Protein AF-A0A7I8DI90-F1 (afdb_monomer_lite)

Sequence (60 aa):
MWILLLILGVIFTVFPKVSWYISNFWKFQDSAQPSSTSLIIYRIGGIVWIIIGIVLYIKK

Secondary structure (DSSP, 8-state):
-HHHHHHHHHHHHH-HHHHHHHHHTTTS-S-PPPPHHHHHHHHHHHHHHHHHHHHHHHT-

Radius of gyration: 12.85 Å; chains: 1; bounding box: 36×14×33 Å

InterPro domains:
  IPR045679 Domain of unknown function DUF6199 [PF19701] (2-58)

Organism: NCBI:txid1727145

Structure (mmCIF, N/CA/C/O backbone):
data_AF-A0A7I8DI90-F1
#
_entry.id   AF-A0A7I8DI90-F1
#
loop_
_atom_site.group_PDB
_atom_site.id
_atom_site.type_symbol
_atom_site.label_atom_id
_atom_site.label_alt_id
_atom_site.label_comp_id
_atom_site.label_asym_id
_atom_site.label_entity_id
_atom_site.label_seq_id
_atom_site.pdbx_PDB_ins_code
_atom_site.Cartn_x
_atom_site.Cartn_y
_atom_site.Cartn_z
_atom_site.occupancy
_atom_site.B_iso_or_equiv
_atom_site.auth_seq_id
_atom_site.auth_comp_id
_atom_site.auth_asym_id
_atom_site.auth_atom_id
_atom_site.pdbx_PDB_model_num
ATOM 1 N N . MET A 1 1 ? -3.502 1.748 16.860 1.00 87.50 1 MET A N 1
ATOM 2 C CA . MET A 1 1 ? -3.165 0.556 16.050 1.00 87.50 1 MET A CA 1
ATOM 3 C C . MET A 1 1 ? -3.913 0.538 14.714 1.00 87.50 1 MET A C 1
ATOM 5 O O . MET A 1 1 ? -3.250 0.595 13.691 1.00 87.50 1 MET A O 1
ATOM 9 N N . TRP A 1 2 ? -5.256 0.556 14.689 1.00 94.19 2 TRP A N 1
ATOM 10 C CA . TRP A 1 2 ? -6.067 0.542 13.450 1.00 94.19 2 TRP A CA 1
ATOM 11 C C . TRP A 1 2 ? -5.723 1.658 12.442 1.00 94.19 2 TRP A C 1
ATOM 13 O O . TRP A 1 2 ? -5.652 1.400 11.247 1.00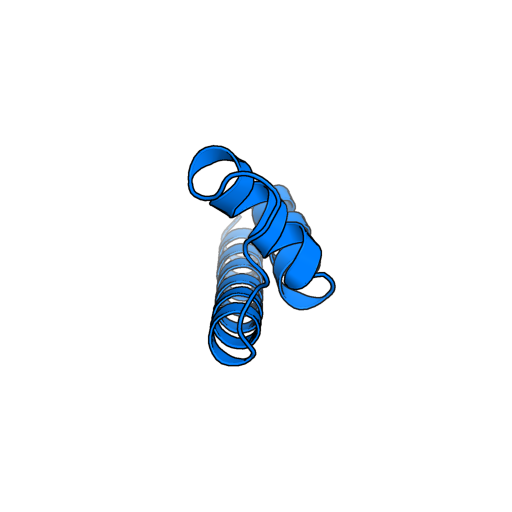 94.19 2 TRP A O 1
ATOM 23 N N . ILE A 1 3 ? -5.410 2.869 12.921 1.00 95.25 3 ILE A N 1
ATOM 24 C CA . ILE A 1 3 ? -4.999 4.010 12.081 1.00 95.25 3 ILE A CA 1
ATOM 25 C C . ILE A 1 3 ? -3.778 3.700 11.207 1.00 95.25 3 ILE A C 1
ATOM 27 O O . ILE A 1 3 ? -3.755 4.076 10.040 1.00 95.25 3 ILE A O 1
ATOM 31 N N . LEU A 1 4 ? -2.787 2.977 11.741 1.00 95.06 4 LEU A N 1
ATOM 32 C CA . LEU A 1 4 ? -1.578 2.634 10.987 1.00 95.06 4 LEU A CA 1
ATOM 33 C C . LEU A 1 4 ? -1.909 1.683 9.836 1.00 95.06 4 LEU A C 1
ATOM 35 O O . LEU A 1 4 ? -1.373 1.836 8.746 1.00 95.06 4 LEU A O 1
ATOM 39 N N . LEU A 1 5 ? -2.835 0.747 10.059 1.00 94.00 5 LEU A N 1
ATOM 40 C CA . LEU A 1 5 ? -3.282 -0.214 9.048 1.00 94.00 5 LEU A CA 1
ATOM 41 C C . LEU A 1 5 ? -4.026 0.478 7.906 1.00 94.00 5 LEU A C 1
ATOM 43 O O . LEU A 1 5 ? -3.810 0.141 6.747 1.00 94.00 5 LEU A O 1
ATOM 47 N N . LEU A 1 6 ? -4.850 1.480 8.225 1.00 95.31 6 LEU A N 1
ATOM 48 C CA . LEU A 1 6 ? -5.537 2.282 7.213 1.00 95.31 6 LEU A CA 1
ATOM 49 C C . LEU A 1 6 ? -4.544 3.099 6.383 1.00 95.31 6 LEU A C 1
ATOM 51 O O . LEU A 1 6 ? -4.606 3.063 5.158 1.00 95.31 6 LEU A O 1
ATOM 55 N N . ILE A 1 7 ? -3.600 3.788 7.031 1.00 96.06 7 ILE A N 1
ATOM 56 C CA . ILE A 1 7 ? -2.593 4.604 6.335 1.00 96.06 7 ILE A CA 1
ATOM 57 C C . ILE A 1 7 ? -1.713 3.722 5.442 1.00 96.06 7 ILE A C 1
ATOM 59 O O . ILE A 1 7 ? -1.562 4.004 4.254 1.00 96.06 7 ILE A O 1
ATOM 63 N N . LEU A 1 8 ? -1.170 2.629 5.984 1.00 94.19 8 LEU A N 1
ATOM 64 C CA . LEU A 1 8 ? -0.341 1.698 5.218 1.00 94.19 8 LEU A CA 1
ATOM 65 C C . LEU A 1 8 ? -1.138 1.034 4.094 1.00 94.19 8 LEU A C 1
ATOM 67 O O . LEU A 1 8 ? -0.649 0.946 2.972 1.00 94.19 8 LEU A O 1
ATOM 71 N N . GLY A 1 9 ? -2.380 0.631 4.355 1.00 94.75 9 GLY A N 1
ATOM 72 C CA . GLY A 1 9 ? -3.252 0.050 3.343 1.00 94.75 9 GLY A CA 1
ATOM 73 C C . GLY A 1 9 ? -3.522 1.005 2.177 1.00 94.75 9 GLY A C 1
ATOM 74 O O . GLY A 1 9 ? -3.423 0.604 1.014 1.00 94.75 9 GLY A O 1
ATOM 75 N N . VAL A 1 10 ? -3.758 2.290 2.460 1.00 96.38 10 VAL A N 1
ATOM 76 C CA . VAL A 1 10 ? -3.898 3.330 1.427 1.00 96.38 10 VAL A CA 1
ATOM 77 C C . VAL A 1 10 ? -2.599 3.502 0.641 1.00 96.38 10 VAL A C 1
ATOM 79 O O . VAL A 1 10 ? -2.638 3.499 -0.588 1.00 96.38 10 VAL A O 1
ATOM 82 N N . ILE A 1 11 ? -1.444 3.576 1.310 1.00 94.81 11 ILE A N 1
ATOM 83 C CA . ILE A 1 11 ? -0.139 3.714 0.641 1.00 94.81 11 ILE A CA 1
ATOM 84 C C . ILE A 1 11 ? 0.122 2.528 -0.299 1.00 94.81 11 ILE A C 1
ATOM 86 O O . ILE A 1 11 ? 0.470 2.737 -1.458 1.00 94.81 11 ILE A O 1
ATOM 90 N N . PHE A 1 12 ? -0.112 1.296 0.157 1.00 92.88 12 PHE A N 1
ATOM 91 C CA . PHE A 1 12 ? 0.082 0.082 -0.644 1.00 92.88 12 PHE A CA 1
ATOM 92 C C . PHE A 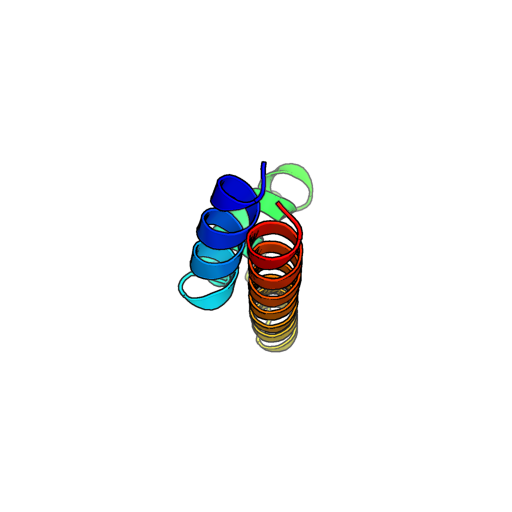1 12 ? -0.879 -0.001 -1.838 1.00 92.88 12 PHE A C 1
ATOM 94 O O . PHE A 1 12 ? -0.513 -0.519 -2.894 1.00 92.88 12 PHE A O 1
ATOM 101 N N . THR A 1 13 ? -2.087 0.550 -1.699 1.00 94.69 13 THR A N 1
ATOM 102 C CA . THR A 1 13 ? -3.103 0.554 -2.761 1.00 94.69 13 THR A CA 1
ATOM 103 C C . THR A 1 13 ? -2.841 1.637 -3.812 1.00 94.69 13 THR A C 1
ATOM 105 O O . THR A 1 13 ? -2.890 1.361 -5.013 1.00 94.69 13 THR A O 1
ATOM 108 N N . VAL A 1 14 ? -2.548 2.867 -3.379 1.00 96.69 14 VAL A N 1
ATOM 109 C CA . VAL A 1 14 ? -2.377 4.034 -4.264 1.00 96.69 14 VAL A CA 1
ATOM 110 C C . VAL A 1 14 ? -0.974 4.072 -4.871 1.00 96.69 14 VAL A C 1
ATOM 112 O O . VAL A 1 14 ? -0.821 4.352 -6.061 1.00 96.69 14 VAL A O 1
ATOM 115 N N . PHE A 1 15 ? 0.049 3.713 -4.092 1.00 95.25 15 PHE A N 1
ATOM 116 C CA . PHE A 1 15 ? 1.458 3.779 -4.484 1.00 95.25 15 PHE A CA 1
ATOM 117 C C . PHE A 1 15 ? 2.140 2.396 -4.466 1.00 95.25 15 PHE A C 1
ATOM 119 O O . PHE A 1 15 ? 3.204 2.238 -3.863 1.00 95.25 15 PHE A O 1
ATOM 126 N N . PRO A 1 16 ? 1.613 1.384 -5.189 1.00 92.75 16 PRO A N 1
ATOM 127 C CA . PRO A 1 16 ? 2.128 0.014 -5.125 1.00 92.75 16 PRO A CA 1
ATOM 128 C C . PRO A 1 16 ? 3.580 -0.105 -5.601 1.00 92.75 16 PRO A C 1
ATOM 130 O O . PRO A 1 16 ? 4.305 -0.969 -5.122 1.00 92.75 16 PRO A O 1
ATOM 133 N N . LYS A 1 17 ? 4.035 0.775 -6.510 1.00 91.56 17 LYS A N 1
ATOM 134 C CA . LYS A 1 17 ? 5.439 0.825 -6.951 1.00 91.56 17 LYS A CA 1
ATOM 135 C C . LYS A 1 17 ? 6.365 1.189 -5.793 1.00 91.56 17 LYS A C 1
ATOM 137 O O . LYS A 1 17 ? 7.338 0.487 -5.552 1.00 91.56 17 LYS A O 1
ATOM 142 N N . VAL A 1 18 ? 6.038 2.256 -5.065 1.00 91.06 18 VAL A N 1
ATOM 143 C CA . VAL A 1 18 ? 6.829 2.724 -3.918 1.00 91.06 18 VAL A CA 1
ATOM 144 C C . VAL A 1 18 ? 6.822 1.667 -2.817 1.00 91.06 18 VAL A C 1
ATOM 146 O O . VAL A 1 18 ? 7.880 1.309 -2.307 1.00 91.06 18 VAL A O 1
ATOM 149 N N . SER A 1 19 ? 5.656 1.091 -2.513 1.00 91.81 19 SER A N 1
ATOM 150 C CA . SER A 1 19 ? 5.538 0.003 -1.537 1.00 91.81 19 SER A CA 1
ATOM 151 C C . SER A 1 19 ? 6.344 -1.231 -1.929 1.00 91.81 19 SER A C 1
ATOM 153 O O . SER A 1 19 ? 6.972 -1.844 -1.065 1.00 91.81 19 SER A O 1
ATOM 155 N N . TRP A 1 20 ? 6.374 -1.582 -3.217 1.00 93.94 20 TRP A N 1
ATOM 156 C CA . TRP A 1 20 ? 7.214 -2.664 -3.714 1.00 93.94 20 TRP A CA 1
ATOM 157 C C . TRP A 1 20 ? 8.699 -2.340 -3.536 1.00 93.94 20 TRP A C 1
ATOM 159 O O . TRP A 1 20 ? 9.413 -3.166 -2.973 1.00 93.94 20 TRP A O 1
ATOM 169 N N . TYR A 1 21 ? 9.154 -1.143 -3.921 1.00 90.69 21 TYR A N 1
ATOM 170 C CA . TYR A 1 21 ? 10.550 -0.732 -3.737 1.00 90.69 21 TYR A CA 1
ATOM 171 C C . TYR A 1 21 ? 10.956 -0.774 -2.266 1.00 90.69 21 TYR A C 1
ATOM 173 O O . TYR A 1 21 ? 11.926 -1.434 -1.933 1.00 90.69 21 TYR A O 1
ATOM 181 N N . ILE A 1 22 ? 10.179 -0.178 -1.362 1.00 89.50 22 ILE A N 1
ATOM 182 C CA . ILE A 1 22 ? 10.490 -0.183 0.077 1.00 89.50 22 ILE A CA 1
ATOM 183 C C . ILE A 1 22 ? 10.435 -1.601 0.669 1.00 89.50 22 ILE A C 1
ATOM 185 O O . ILE A 1 22 ? 11.173 -1.935 1.586 1.00 89.50 22 ILE A O 1
ATOM 189 N N . SER A 1 23 ? 9.575 -2.482 0.171 1.00 88.38 23 SER A N 1
ATOM 190 C CA . SER A 1 23 ? 9.511 -3.847 0.711 1.00 88.38 23 SER A CA 1
ATOM 191 C C . SER A 1 23 ? 10.616 -4.755 0.175 1.00 88.38 23 SER A C 1
ATOM 193 O O . SER A 1 23 ? 10.947 -5.763 0.802 1.00 88.38 23 SER A O 1
ATOM 195 N N . ASN A 1 24 ? 11.154 -4.429 -1.000 1.00 90.38 24 ASN A N 1
ATOM 196 C CA . ASN A 1 24 ? 12.127 -5.252 -1.705 1.00 90.38 24 ASN A CA 1
ATOM 197 C C . ASN A 1 24 ? 13.491 -4.567 -1.878 1.00 90.38 24 ASN A C 1
ATOM 199 O O . ASN A 1 24 ? 14.361 -5.168 -2.505 1.00 90.38 24 ASN A O 1
ATOM 203 N N . PHE A 1 25 ? 13.717 -3.383 -1.289 1.00 86.56 25 PHE A N 1
ATOM 204 C CA . PHE A 1 25 ? 14.984 -2.642 -1.423 1.00 86.56 25 PHE A CA 1
ATOM 205 C C . PHE A 1 25 ? 16.174 -3.482 -0.959 1.00 86.56 25 PHE A C 1
ATOM 207 O O . PHE A 1 25 ? 17.263 -3.383 -1.503 1.00 86.56 25 PHE A O 1
ATOM 214 N N . TRP A 1 26 ? 15.961 -4.331 0.049 1.00 86.31 26 TRP A N 1
ATOM 215 C CA . TRP A 1 26 ? 16.993 -5.204 0.598 1.00 86.31 26 TRP A CA 1
ATOM 216 C C . TRP A 1 26 ? 17.184 -6.493 -0.212 1.00 86.31 26 TRP A C 1
ATOM 218 O O . TRP A 1 26 ? 18.214 -7.147 -0.082 1.00 86.31 26 TRP A O 1
ATOM 228 N N . LYS A 1 27 ? 16.191 -6.884 -1.025 1.00 83.56 27 LYS A N 1
ATOM 229 C CA . LYS A 1 27 ? 16.213 -8.126 -1.819 1.00 83.56 27 LYS A CA 1
ATOM 230 C C . LYS A 1 27 ? 16.819 -7.931 -3.197 1.00 83.56 27 LYS A C 1
ATOM 232 O O . LYS A 1 27 ? 17.425 -8.858 -3.725 1.00 83.56 27 LYS A O 1
ATOM 237 N N . PHE A 1 28 ? 16.619 -6.763 -3.793 1.00 78.50 28 PHE A N 1
ATOM 238 C CA . PHE A 1 28 ? 17.073 -6.483 -5.144 1.00 78.50 28 PHE A CA 1
ATOM 239 C C . PHE A 1 28 ? 17.951 -5.235 -5.148 1.00 78.50 28 PHE A C 1
ATOM 241 O O . PHE A 1 28 ? 17.493 -4.155 -4.790 1.00 78.50 28 PHE A O 1
ATOM 248 N N . GLN A 1 29 ? 19.204 -5.386 -5.578 1.00 67.50 29 GLN A N 1
ATOM 249 C CA . GLN A 1 29 ? 20.114 -4.263 -5.801 1.00 67.50 29 GLN A CA 1
ATOM 250 C C . GLN A 1 29 ? 19.666 -3.495 -7.049 1.00 67.50 29 GLN A C 1
ATOM 252 O O . GLN A 1 29 ? 19.739 -4.065 -8.135 1.00 67.50 29 GLN A O 1
ATOM 257 N N . ASP A 1 30 ? 19.162 -2.268 -6.853 1.00 65.00 30 ASP A N 1
ATOM 258 C CA . ASP A 1 30 ? 18.850 -1.118 -7.743 1.00 65.00 30 ASP A CA 1
ATOM 259 C C . ASP A 1 30 ? 18.247 -1.323 -9.154 1.00 65.00 30 ASP A C 1
ATOM 261 O O . ASP A 1 30 ? 17.678 -0.396 -9.725 1.00 65.00 30 ASP A O 1
ATOM 265 N N . SER A 1 31 ? 18.293 -2.521 -9.725 1.00 66.56 31 SER A N 1
ATOM 266 C CA . SER A 1 31 ? 18.005 -2.805 -11.134 1.00 66.56 31 SER A CA 1
ATOM 267 C C . SER A 1 31 ? 16.738 -3.637 -11.339 1.00 66.56 31 SER A C 1
ATOM 269 O O . SER A 1 31 ? 16.312 -3.838 -12.476 1.00 66.56 31 SER A O 1
ATOM 271 N N . ALA A 1 32 ? 16.114 -4.144 -10.270 1.00 78.31 32 ALA A N 1
ATOM 272 C CA . ALA A 1 32 ? 14.897 -4.940 -10.402 1.00 78.31 32 ALA A CA 1
ATOM 273 C C . ALA A 1 32 ? 13.666 -4.039 -10.519 1.00 78.31 32 ALA A C 1
ATOM 275 O O . ALA A 1 32 ? 13.350 -3.256 -9.622 1.00 78.31 32 ALA A O 1
ATOM 276 N N . GLN A 1 33 ? 12.946 -4.185 -11.627 1.00 85.12 33 GLN A N 1
ATOM 277 C CA . GLN A 1 33 ? 11.686 -3.491 -11.846 1.00 85.12 33 GLN A CA 1
ATOM 278 C C . GLN A 1 33 ? 10.514 -4.355 -11.363 1.00 85.12 33 GLN A C 1
ATOM 280 O O . GLN A 1 33 ? 10.498 -5.565 -11.611 1.00 85.12 33 GLN A O 1
ATOM 285 N N . PRO A 1 34 ? 9.509 -3.764 -10.695 1.00 89.94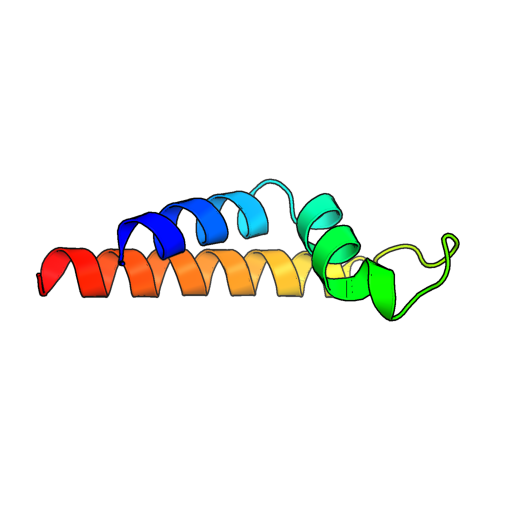 34 PRO A N 1
ATOM 286 C CA . PRO A 1 34 ? 8.311 -4.496 -10.318 1.00 89.94 34 PRO A CA 1
ATOM 287 C C . PRO A 1 34 ? 7.555 -4.958 -11.567 1.00 89.94 34 PRO A C 1
ATOM 289 O O . PRO A 1 34 ? 7.246 -4.159 -12.452 1.00 89.94 34 PRO A O 1
ATOM 292 N N . SER A 1 35 ? 7.212 -6.244 -11.614 1.00 91.38 35 SER A N 1
ATOM 293 C CA . SER A 1 35 ? 6.334 -6.781 -12.651 1.00 91.38 35 SER A CA 1
ATOM 294 C C . SER A 1 35 ? 4.887 -6.323 -12.443 1.00 91.38 35 SER A C 1
ATOM 296 O O . SER A 1 35 ? 4.465 -5.987 -11.335 1.00 91.38 35 SER A O 1
ATOM 298 N N . SER A 1 36 ? 4.078 -6.352 -13.504 1.00 91.88 36 SER A N 1
ATOM 299 C CA . SER A 1 36 ? 2.652 -6.005 -13.414 1.00 91.88 36 SER A CA 1
ATOM 300 C C . SER A 1 36 ? 1.924 -6.838 -12.352 1.00 91.88 36 SER A C 1
ATOM 302 O O . SER A 1 36 ? 1.119 -6.308 -11.588 1.00 91.88 36 SER A O 1
ATOM 304 N N . THR A 1 37 ? 2.263 -8.125 -12.244 1.00 92.19 37 THR A N 1
ATOM 305 C CA . THR A 1 37 ? 1.704 -9.034 -11.236 1.00 92.19 37 THR A CA 1
ATOM 306 C C . THR A 1 37 ? 2.106 -8.636 -9.821 1.00 92.19 37 THR A C 1
ATOM 308 O O . THR A 1 37 ? 1.257 -8.638 -8.931 1.00 92.19 37 THR A O 1
ATOM 311 N N . SER A 1 38 ? 3.368 -8.250 -9.591 1.00 92.25 38 SER A N 1
ATOM 312 C CA . SER A 1 38 ? 3.789 -7.824 -8.256 1.00 92.25 38 SER A CA 1
ATOM 313 C C . SER A 1 38 ? 3.046 -6.558 -7.834 1.00 92.25 38 SER A C 1
ATOM 315 O O . SER A 1 38 ? 2.529 -6.506 -6.723 1.00 92.25 38 SER A O 1
ATOM 317 N N . LEU A 1 39 ? 2.863 -5.582 -8.727 1.00 94.62 39 LEU A N 1
ATOM 318 C CA . LEU A 1 39 ? 2.086 -4.376 -8.419 1.00 94.62 39 LEU A CA 1
ATOM 319 C C . LEU A 1 39 ? 0.628 -4.684 -8.052 1.00 94.62 39 LEU A C 1
ATOM 321 O O . LEU A 1 39 ? 0.087 -4.056 -7.142 1.00 94.62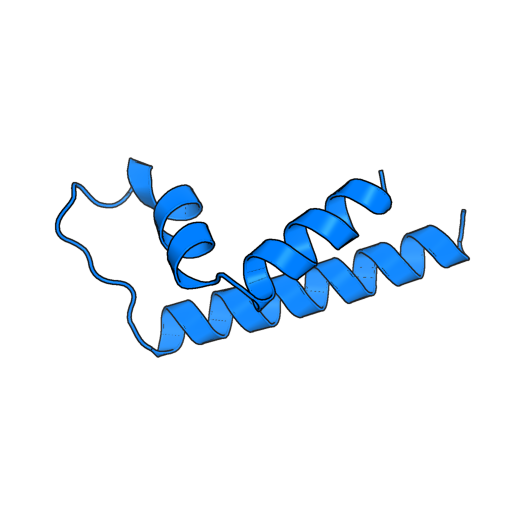 39 LEU A O 1
ATOM 325 N N . ILE A 1 40 ? 0.002 -5.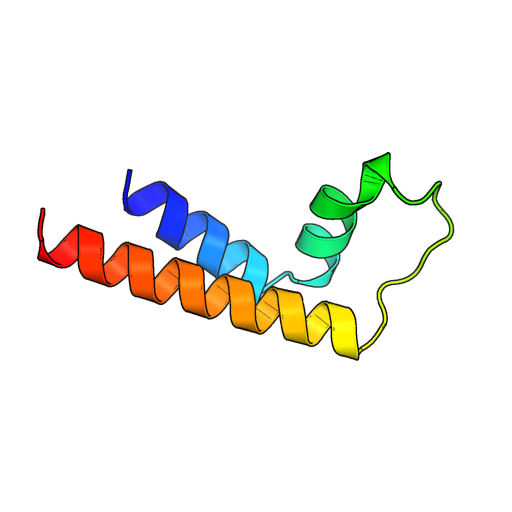660 -8.715 1.00 95.88 40 ILE A N 1
ATOM 326 C CA . ILE A 1 40 ? -1.355 -6.113 -8.380 1.00 95.88 40 ILE A CA 1
ATOM 327 C C . ILE A 1 40 ? -1.387 -6.741 -6.982 1.00 95.88 40 ILE A C 1
ATOM 329 O O . ILE A 1 40 ? -2.271 -6.410 -6.194 1.00 95.88 40 ILE A O 1
ATOM 333 N N . ILE A 1 41 ? -0.404 -7.578 -6.637 1.00 95.44 41 ILE A N 1
ATOM 334 C CA . ILE A 1 41 ? -0.301 -8.192 -5.303 1.00 95.44 41 ILE A CA 1
ATOM 335 C C . ILE A 1 41 ? -0.206 -7.116 -4.214 1.00 95.44 41 ILE A C 1
ATOM 337 O O . ILE A 1 41 ? -0.900 -7.208 -3.204 1.00 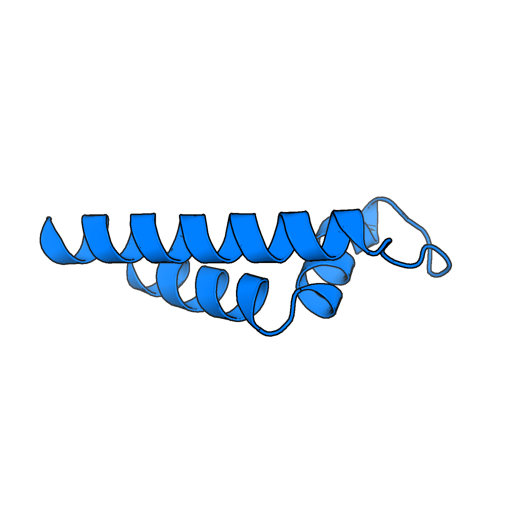95.44 41 ILE A O 1
ATOM 341 N N . TYR A 1 42 ? 0.593 -6.067 -4.429 1.00 95.19 42 TYR A N 1
ATOM 342 C CA . TYR A 1 42 ? 0.708 -4.961 -3.472 1.00 95.19 42 TYR A CA 1
ATOM 343 C C . TYR A 1 42 ? -0.599 -4.180 -3.317 1.00 95.19 42 TYR A C 1
ATOM 345 O O . TYR A 1 42 ? -0.965 -3.837 -2.193 1.00 95.19 42 TYR A O 1
ATOM 353 N N . ARG A 1 43 ? -1.345 -3.968 -4.409 1.00 95.38 43 ARG A N 1
ATOM 354 C CA . ARG A 1 43 ? -2.676 -3.344 -4.348 1.00 95.38 43 ARG A CA 1
ATOM 355 C C . ARG A 1 43 ? -3.671 -4.190 -3.562 1.00 95.38 43 ARG A C 1
ATOM 357 O O . ARG A 1 43 ? -4.350 -3.663 -2.689 1.00 95.38 43 ARG A O 1
ATOM 364 N N . ILE A 1 44 ? -3.735 -5.492 -3.843 1.00 97.44 44 ILE A N 1
ATOM 365 C CA . ILE A 1 44 ? -4.621 -6.422 -3.127 1.00 97.44 44 ILE A CA 1
ATOM 366 C C . ILE A 1 44 ? -4.248 -6.458 -1.644 1.00 97.44 44 ILE A C 1
ATOM 368 O O . ILE A 1 44 ? -5.121 -6.321 -0.791 1.00 97.44 44 ILE A O 1
ATOM 372 N N . GLY A 1 45 ? -2.955 -6.563 -1.328 1.00 95.69 45 GLY A N 1
ATOM 373 C CA . GLY A 1 45 ? -2.464 -6.499 0.047 1.00 95.69 45 GLY A CA 1
ATOM 374 C C . GLY A 1 45 ? -2.863 -5.198 0.746 1.00 95.69 45 GLY A C 1
ATOM 375 O O . GLY A 1 45 ? -3.339 -5.236 1.876 1.00 95.69 45 GLY A O 1
ATOM 376 N N . GLY A 1 46 ? -2.746 -4.056 0.063 1.00 95.88 46 GLY A N 1
ATOM 377 C CA . GLY A 1 46 ? -3.200 -2.760 0.569 1.00 95.88 46 GLY A CA 1
ATOM 378 C C . GLY A 1 46 ? -4.696 -2.728 0.894 1.00 95.88 46 GLY A C 1
ATOM 379 O O . GLY A 1 46 ? -5.073 -2.305 1.986 1.00 95.88 46 GLY A O 1
ATOM 380 N N . ILE A 1 47 ? -5.543 -3.253 0.005 1.00 97.62 47 ILE A N 1
ATOM 381 C CA . ILE A 1 47 ? -6.994 -3.363 0.233 1.00 97.62 47 ILE A CA 1
ATOM 382 C C . ILE A 1 47 ? -7.287 -4.246 1.452 1.00 97.62 47 ILE A C 1
ATOM 384 O O . ILE A 1 47 ? -8.109 -3.881 2.292 1.00 97.62 47 ILE A O 1
ATOM 388 N N . VAL A 1 48 ? -6.584 -5.373 1.595 1.00 97.62 48 VAL A N 1
ATOM 389 C CA . VAL A 1 48 ? -6.718 -6.258 2.763 1.00 97.62 48 VAL A CA 1
ATOM 390 C C . VAL A 1 48 ? -6.359 -5.519 4.055 1.00 97.62 48 VAL A C 1
ATOM 392 O O . VAL A 1 48 ? -7.114 -5.590 5.025 1.00 97.62 48 VAL A O 1
ATOM 395 N N . TRP A 1 49 ? -5.266 -4.751 4.069 1.00 96.62 49 TRP A N 1
ATOM 396 C CA . TRP A 1 49 ? -4.890 -3.929 5.224 1.00 96.62 49 TRP A CA 1
ATOM 397 C C . TRP A 1 49 ? -5.953 -2.885 5.582 1.00 96.62 49 TRP A C 1
ATOM 399 O O . TRP A 1 49 ? -6.246 -2.705 6.766 1.00 96.62 49 TRP A O 1
ATOM 409 N N . ILE A 1 50 ? -6.575 -2.244 4.584 1.00 97.56 50 ILE A N 1
ATOM 410 C CA . ILE A 1 50 ? -7.687 -1.307 4.807 1.00 97.56 50 ILE A CA 1
ATOM 411 C C . ILE A 1 50 ? -8.867 -2.031 5.462 1.00 97.56 50 ILE A C 1
ATOM 413 O O . ILE A 1 50 ? -9.371 -1.562 6.480 1.00 97.56 50 ILE A O 1
ATOM 417 N N . ILE A 1 51 ? -9.282 -3.184 4.927 1.00 97.75 51 ILE A N 1
ATOM 418 C CA . ILE A 1 51 ? -10.405 -3.965 5.471 1.00 97.75 51 ILE A CA 1
ATOM 419 C C . ILE A 1 51 ? -10.139 -4.337 6.934 1.00 97.75 51 ILE A C 1
ATOM 421 O O . ILE A 1 51 ? -10.989 -4.099 7.791 1.00 97.75 51 ILE A O 1
ATOM 425 N N . ILE A 1 52 ? -8.946 -4.855 7.246 1.00 96.88 52 ILE A N 1
ATOM 426 C CA . ILE A 1 52 ? -8.560 -5.201 8.624 1.00 96.88 52 ILE A CA 1
ATOM 427 C C . ILE A 1 52 ? -8.586 -3.955 9.520 1.00 96.88 52 ILE A C 1
ATOM 429 O O . ILE A 1 52 ? -9.109 -4.004 10.635 1.00 96.88 52 ILE A O 1
ATOM 433 N N . GLY A 1 53 ? -8.059 -2.828 9.035 1.00 96.50 53 GLY A N 1
ATOM 434 C CA . GLY A 1 53 ? -8.080 -1.553 9.748 1.00 96.50 53 GLY A CA 1
ATOM 435 C C . GLY A 1 53 ? -9.498 -1.079 10.077 1.00 96.50 53 GLY A C 1
ATOM 436 O O . GLY A 1 53 ? -9.746 -0.666 11.209 1.00 96.50 53 GLY A O 1
ATOM 437 N N . ILE A 1 54 ? -10.437 -1.200 9.133 1.00 97.06 54 ILE A N 1
ATOM 438 C CA . ILE A 1 54 ? -11.854 -0.858 9.330 1.00 97.06 54 ILE A CA 1
ATOM 439 C C . ILE A 1 54 ? -12.497 -1.792 10.359 1.00 97.06 54 ILE A C 1
ATOM 441 O O . ILE A 1 54 ? -13.154 -1.322 11.285 1.00 97.06 54 ILE A O 1
ATOM 445 N N . VAL A 1 55 ? -12.280 -3.105 10.246 1.00 97.00 55 VAL A N 1
ATOM 446 C CA . VAL A 1 55 ? -12.831 -4.083 11.199 1.00 97.00 55 VAL A CA 1
ATOM 447 C C . VAL A 1 55 ? -12.347 -3.792 12.621 1.00 97.00 55 VAL A C 1
ATOM 449 O O . VAL A 1 55 ? -13.147 -3.791 13.556 1.00 97.00 55 VAL A O 1
ATOM 452 N N . LEU A 1 56 ? -11.056 -3.500 12.795 1.00 95.50 56 LEU A N 1
ATOM 453 C CA . LEU A 1 56 ? -10.494 -3.148 14.100 1.00 95.50 56 LEU A CA 1
ATOM 454 C C . LEU A 1 56 ? -10.969 -1.785 14.610 1.00 95.50 56 LEU A C 1
ATOM 456 O O . LEU A 1 56 ? -11.086 -1.610 15.817 1.00 95.50 56 LEU A O 1
ATOM 460 N N . TYR A 1 57 ? -11.239 -0.827 13.721 1.00 95.00 57 TYR A N 1
ATOM 461 C CA . TYR A 1 57 ? -11.842 0.451 14.095 1.00 95.00 57 TYR A CA 1
ATOM 462 C C . TYR A 1 57 ? -13.265 0.266 14.638 1.00 95.00 57 TYR A C 1
ATOM 464 O O . TYR A 1 57 ? -13.597 0.844 15.668 1.00 95.00 57 TYR A O 1
ATOM 472 N N . ILE A 1 58 ? -14.076 -0.574 13.987 1.00 96.31 58 ILE A N 1
ATOM 473 C CA . ILE A 1 58 ? -15.455 -0.866 14.410 1.00 96.31 58 ILE A CA 1
ATOM 474 C C . ILE A 1 58 ? -15.483 -1.623 15.745 1.00 96.31 58 ILE A C 1
ATOM 476 O O . ILE A 1 58 ? -16.371 -1.394 16.557 1.00 96.31 58 ILE A O 1
ATOM 480 N N . LYS A 1 59 ? -14.519 -2.522 15.981 1.00 90.38 59 LYS A N 1
ATOM 481 C CA . LYS A 1 59 ? -14.411 -3.316 17.220 1.00 90.38 59 LYS A CA 1
ATOM 482 C C . LYS A 1 59 ? -13.692 -2.609 18.379 1.00 90.38 59 LYS A C 1
ATOM 484 O O . LYS A 1 59 ? -13.428 -3.264 19.385 1.00 90.38 59 LYS A O 1
ATOM 489 N N . LYS A 1 60 ? -13.300 -1.346 18.202 1.00 69.31 60 LYS A N 1
ATOM 490 C CA . LYS A 1 60 ? -12.550 -0.568 19.193 1.00 69.31 60 LYS A CA 1
ATOM 491 C C . LYS A 1 60 ? -13.317 -0.406 20.505 1.00 69.31 60 LYS A C 1
ATOM 493 O O . LYS A 1 60 ? -14.538 -0.157 20.440 1.00 69.31 60 LYS A O 1
#

pLDDT: mean 91.31, std 7.75, range [65.0, 97.75]

Foldseek 3Di:
DLVVLQVQLCCLQVPVQVVCCVVCVVPDPPPDGDDPVSSVVSNVVSVVSNVVSVVVVVVD